Protein AF-A0A0N1NXR2-F1 (afdb_monomer_lite)

Sequence (129 aa):
MALPRWPYLFSYFIATWLVGVWAVCQTSYARTLCEQVGFPIPANEHPSPYFYLFANKEGVMGLVFLALQFFGEWKAVGIMMAVMCVNGTGDAYLSTSVGTMDWVEALKAHMGVTIVAGWAAWRILEENW

Secondary structure (DSSP, 8-state):
----HHHHHHHHHHHHHHHHHHHHHTSTTHHHHHHHTT-PPPTTSPPPHHHHHHHHHHHHHHHHHHHHHHTT-HHHHHHHHHHHHHHHHHHHHHHHHTSS--HHHHIIIIIHHHHHHHHHHHHHHHHH-

Organism: NCBI:txid1664694

Radius of gyration: 15.52 Å; chains: 1; bounding box: 40×25×46 Å

pLDDT: mean 88.68, std 8.65, range [43.97, 98.12]

InterPro domains:
  IPR025363 Protein of unknown function DUF4267 [PF14087] (33-122)

Structure (mmCIF, N/CA/C/O backbone):
data_AF-A0A0N1NXR2-F1
#
_entry.id   AF-A0A0N1NXR2-F1
#
loop_
_atom_site.group_PDB
_atom_site.id
_atom_site.type_symbol
_atom_site.label_atom_id
_atom_site.label_alt_id
_atom_site.label_comp_id
_atom_site.label_asym_id
_atom_site.label_entity_id
_atom_site.label_seq_id
_atom_site.pdbx_PDB_ins_code
_atom_site.Cartn_x
_atom_site.Cartn_y
_atom_site.Cartn_z
_atom_site.occupancy
_atom_site.B_iso_or_equiv
_atom_site.auth_seq_id
_atom_site.auth_comp_id
_atom_site.auth_asym_id
_atom_site.auth_atom_id
_atom_site.pdbx_PDB_model_num
ATOM 1 N N . MET A 1 1 ? -23.567 8.190 17.628 1.00 43.97 1 MET A N 1
ATOM 2 C CA . MET A 1 1 ? -22.265 8.875 17.497 1.00 43.97 1 MET A CA 1
ATOM 3 C C . MET A 1 1 ? -21.771 8.585 16.086 1.00 43.97 1 MET A C 1
ATOM 5 O O . MET A 1 1 ? -21.655 7.416 15.752 1.00 43.97 1 MET A O 1
ATOM 9 N N . ALA A 1 2 ? -21.659 9.585 15.208 1.00 54.34 2 ALA A N 1
ATOM 10 C CA . ALA A 1 2 ? -21.238 9.353 13.824 1.00 54.34 2 ALA A CA 1
ATOM 11 C C . ALA A 1 2 ? -19.707 9.376 13.775 1.00 54.34 2 ALA A C 1
ATOM 13 O O . ALA A 1 2 ? -19.116 10.415 14.063 1.00 54.34 2 ALA A O 1
ATOM 14 N N . LEU A 1 3 ? -19.084 8.240 13.457 1.00 53.34 3 LEU A N 1
ATOM 15 C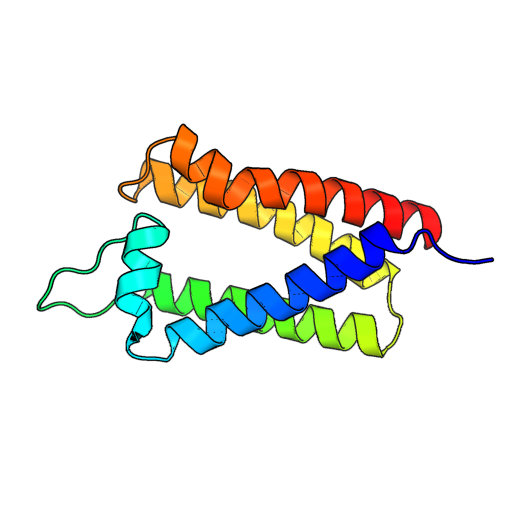 CA . LEU A 1 3 ? -17.638 8.154 13.254 1.00 53.34 3 LEU A CA 1
ATOM 16 C C . LEU A 1 3 ? -17.218 9.192 12.198 1.00 53.34 3 LEU A C 1
ATOM 18 O O . LEU A 1 3 ? -17.951 9.371 11.212 1.00 53.34 3 LEU A O 1
ATOM 22 N N . PRO A 1 4 ? -16.084 9.898 12.365 1.00 56.66 4 PRO A N 1
ATOM 23 C CA . PRO A 1 4 ? -15.570 10.750 11.306 1.00 56.66 4 PRO A CA 1
ATOM 24 C C . PRO A 1 4 ? -15.395 9.879 10.063 1.00 56.66 4 PRO A C 1
ATOM 26 O O . PRO A 1 4 ? -14.653 8.906 10.063 1.00 56.66 4 PRO A O 1
ATOM 29 N N . ARG A 1 5 ? -16.144 10.181 9.000 1.00 79.69 5 ARG A N 1
ATOM 30 C CA . ARG A 1 5 ? -16.289 9.275 7.849 1.00 79.69 5 ARG A CA 1
ATOM 31 C C . ARG A 1 5 ? -14.978 9.040 7.096 1.00 79.69 5 ARG A C 1
ATOM 33 O O . ARG A 1 5 ? -14.848 8.028 6.419 1.00 79.69 5 ARG A O 1
ATOM 40 N N . TRP A 1 6 ? -14.014 9.951 7.209 1.00 90.69 6 TRP A N 1
ATOM 41 C CA . TRP A 1 6 ? -12.831 9.970 6.350 1.00 90.69 6 TRP A CA 1
ATOM 42 C C . TRP A 1 6 ? -11.850 8.807 6.567 1.00 90.69 6 TRP A C 1
ATOM 44 O O . TRP A 1 6 ? -11.546 8.162 5.567 1.00 90.69 6 TRP A O 1
ATOM 54 N N . PRO A 1 7 ? -11.394 8.464 7.792 1.00 93.94 7 PRO A N 1
ATOM 55 C CA . PRO A 1 7 ? -10.523 7.302 8.002 1.00 93.94 7 PRO A CA 1
ATOM 56 C C . PRO A 1 7 ? -11.130 5.991 7.491 1.00 93.94 7 PRO A C 1
ATOM 58 O O . PRO A 1 7 ? -10.468 5.225 6.795 1.00 93.94 7 PRO A O 1
ATOM 61 N N . TYR A 1 8 ? -12.418 5.770 7.761 1.00 93.56 8 TYR A N 1
ATOM 62 C CA . TYR A 1 8 ? -13.138 4.571 7.332 1.00 93.56 8 TYR A CA 1
ATOM 63 C C . TYR A 1 8 ? -13.301 4.529 5.810 1.00 93.56 8 TYR A C 1
ATOM 65 O O . TYR A 1 8 ? -12.989 3.510 5.196 1.00 93.56 8 TYR A O 1
ATOM 73 N N . LEU A 1 9 ? -13.712 5.638 5.182 1.00 93.06 9 LEU A N 1
ATOM 74 C CA . LEU A 1 9 ? -13.783 5.755 3.720 1.00 93.06 9 LEU A CA 1
ATOM 75 C C . LEU A 1 9 ? -12.420 5.516 3.068 1.00 93.06 9 LEU A C 1
ATOM 77 O O . LEU A 1 9 ? -12.336 4.811 2.066 1.00 93.06 9 LEU A O 1
ATOM 81 N N . PHE A 1 10 ? -11.356 6.063 3.653 1.00 93.81 10 PHE A N 1
ATOM 82 C CA . PHE A 1 10 ? -10.005 5.851 3.159 1.00 93.81 10 PHE A CA 1
ATOM 83 C C . PHE A 1 10 ? -9.581 4.385 3.298 1.00 93.81 10 PHE A C 1
ATOM 85 O O . PHE A 1 10 ? -8.992 3.839 2.373 1.00 93.81 10 PHE A O 1
ATOM 92 N N . SER A 1 11 ? -9.950 3.707 4.390 1.00 95.06 11 SER A N 1
ATOM 93 C CA . SER A 1 11 ? -9.696 2.269 4.540 1.00 95.06 11 SER A CA 1
ATOM 94 C C . SER A 1 11 ? -10.390 1.437 3.453 1.00 95.06 11 SER A C 1
ATOM 96 O O . SER A 1 11 ? -9.781 0.517 2.909 1.00 95.06 11 SER A O 1
ATOM 98 N N . TYR A 1 12 ? -11.634 1.773 3.084 1.00 95.00 12 TYR A N 1
ATOM 99 C CA . TYR A 1 12 ? -12.341 1.108 1.984 1.00 95.00 12 TYR A CA 1
ATOM 100 C C . TYR A 1 12 ? -11.659 1.380 0.646 1.00 95.00 12 TYR A C 1
ATOM 102 O O . TYR A 1 12 ? -11.436 0.452 -0.131 1.00 95.00 12 TYR A O 1
ATOM 110 N N . PHE A 1 13 ? -11.286 2.638 0.395 1.00 94.38 13 PHE A N 1
ATOM 111 C CA . PHE A 1 13 ? -10.528 3.008 -0.795 1.00 94.38 13 PHE A CA 1
ATOM 112 C C . PHE A 1 13 ? -9.245 2.178 -0.906 1.00 94.38 13 PHE A C 1
ATOM 114 O O . PHE A 1 13 ? -9.048 1.527 -1.924 1.00 94.38 13 PHE A O 1
ATOM 121 N N . ILE A 1 14 ? -8.435 2.109 0.153 1.00 94.00 14 ILE A N 1
ATOM 122 C CA . ILE A 1 14 ? -7.210 1.302 0.180 1.00 94.00 14 ILE A CA 1
ATOM 123 C C . ILE A 1 14 ? -7.511 -0.167 -0.112 1.00 94.00 14 ILE A C 1
ATOM 125 O O . ILE A 1 14 ? -6.919 -0.731 -1.024 1.00 94.00 14 ILE A O 1
ATOM 129 N N . ALA A 1 15 ? -8.466 -0.775 0.592 1.00 95.38 15 ALA A N 1
ATOM 130 C CA . ALA A 1 15 ? -8.814 -2.180 0.401 1.00 95.38 15 ALA A CA 1
ATOM 131 C C . ALA A 1 15 ? -9.179 -2.491 -1.061 1.00 95.38 15 ALA A C 1
ATOM 133 O O . ALA A 1 15 ? -8.650 -3.425 -1.664 1.00 95.38 15 ALA A O 1
ATOM 134 N N . THR A 1 16 ? -10.037 -1.656 -1.654 1.00 95.12 16 THR A N 1
ATOM 135 C CA . THR A 1 16 ? -10.442 -1.786 -3.061 1.00 95.12 16 THR A CA 1
ATOM 136 C C . THR A 1 16 ? -9.299 -1.510 -4.034 1.00 95.12 16 THR A C 1
ATOM 138 O O . THR A 1 16 ? -9.170 -2.217 -5.031 1.00 95.12 16 THR A O 1
ATOM 141 N N . TRP A 1 17 ? -8.439 -0.534 -3.735 1.00 93.81 17 TRP A N 1
ATOM 142 C CA . TRP A 1 17 ? -7.262 -0.207 -4.531 1.00 93.81 17 TRP A CA 1
ATOM 143 C C . TRP A 1 17 ? -6.289 -1.385 -4.586 1.00 93.81 17 TRP A C 1
ATOM 145 O O . TRP A 1 17 ? -5.852 -1.752 -5.672 1.00 93.81 17 TRP A O 1
ATOM 155 N N . LEU A 1 18 ? -6.008 -2.033 -3.451 1.00 94.06 18 LEU A N 1
ATOM 156 C CA . LEU A 1 18 ? -5.115 -3.193 -3.388 1.00 94.06 18 LEU A CA 1
ATOM 157 C C . LEU A 1 18 ? -5.635 -4.380 -4.214 1.00 94.06 18 LEU A C 1
ATOM 159 O O . LEU A 1 18 ? -4.886 -4.984 -4.985 1.00 94.06 18 LEU A O 1
ATOM 163 N N . VAL A 1 19 ? -6.936 -4.679 -4.116 1.00 96.31 19 VAL A N 1
ATOM 164 C CA . VAL A 1 19 ? -7.580 -5.705 -4.955 1.00 96.31 19 VAL A CA 1
ATOM 165 C C . VAL A 1 19 ? -7.535 -5.310 -6.434 1.00 96.31 19 VAL A C 1
ATOM 167 O O . VAL A 1 19 ? -7.286 -6.158 -7.290 1.00 96.31 19 VAL A O 1
ATOM 170 N N . GLY A 1 20 ? -7.734 -4.027 -6.742 1.00 94.44 20 GLY A N 1
ATOM 171 C CA . GLY A 1 20 ? -7.632 -3.487 -8.095 1.00 94.44 20 GLY A CA 1
ATOM 172 C C . GLY A 1 20 ? -6.236 -3.662 -8.690 1.00 94.44 20 GLY A C 1
ATOM 173 O O . GLY A 1 20 ? -6.114 -4.183 -9.796 1.00 94.44 20 GLY A O 1
ATOM 174 N N . VAL A 1 21 ? -5.186 -3.304 -7.943 1.00 90.62 21 VAL A N 1
ATOM 175 C CA . VAL A 1 21 ? -3.781 -3.520 -8.328 1.00 90.62 21 VAL A CA 1
ATOM 176 C C . VAL A 1 21 ? -3.540 -4.996 -8.623 1.00 90.62 21 VAL A C 1
ATOM 178 O O . VAL A 1 21 ? -3.066 -5.333 -9.706 1.00 90.62 21 VAL A O 1
ATOM 181 N N . TRP A 1 22 ? -3.938 -5.888 -7.712 1.00 95.00 22 TRP A N 1
ATOM 182 C CA . TRP A 1 22 ? -3.801 -7.330 -7.913 1.00 95.00 22 TRP A CA 1
ATOM 183 C C . TRP A 1 22 ? -4.490 -7.819 -9.189 1.00 95.00 22 TRP A C 1
ATOM 185 O O . TRP A 1 22 ? -3.866 -8.538 -9.970 1.00 95.00 22 TRP A O 1
ATOM 195 N N . ALA A 1 23 ? -5.742 -7.414 -9.417 1.00 94.44 23 ALA A N 1
ATOM 196 C CA . ALA A 1 23 ? -6.517 -7.809 -10.587 1.00 94.44 23 ALA A CA 1
ATOM 197 C C . ALA A 1 23 ? -5.882 -7.296 -11.888 1.00 94.44 23 ALA A C 1
ATOM 199 O O . ALA A 1 23 ? -5.734 -8.054 -12.844 1.00 94.44 23 ALA A O 1
ATOM 200 N N . VAL A 1 24 ? -5.447 -6.034 -11.910 1.00 91.69 24 VAL A N 1
ATOM 201 C CA . VAL A 1 24 ? -4.774 -5.411 -13.058 1.00 91.69 24 VAL A CA 1
ATOM 202 C C . VAL A 1 24 ? -3.470 -6.137 -13.397 1.00 91.69 24 VAL A C 1
ATOM 204 O O . VAL A 1 24 ? -3.208 -6.384 -14.578 1.00 91.69 24 VAL A O 1
ATOM 207 N N . CYS A 1 25 ? -2.699 -6.563 -12.392 1.00 90.44 25 CYS A N 1
ATOM 208 C CA . CYS A 1 25 ? -1.479 -7.355 -12.576 1.00 90.44 25 CYS A CA 1
ATOM 209 C C . CYS A 1 25 ? -1.716 -8.734 -13.220 1.00 90.44 25 CYS A C 1
ATOM 211 O O . CYS A 1 25 ? -0.765 -9.319 -13.730 1.00 90.44 25 CYS A O 1
ATOM 213 N N . GLN A 1 26 ? -2.951 -9.254 -13.226 1.00 88.12 26 GLN A N 1
ATOM 214 C CA . GLN A 1 26 ? -3.297 -10.508 -13.919 1.00 88.12 26 GLN A CA 1
ATOM 215 C C . GLN A 1 26 ? -3.647 -10.303 -15.399 1.00 88.12 26 GLN A C 1
ATOM 217 O O . GLN A 1 26 ? -3.950 -11.260 -16.111 1.00 88.12 26 GLN A O 1
ATOM 222 N N . THR A 1 27 ? -3.653 -9.058 -15.871 1.00 89.56 27 THR A N 1
ATOM 223 C CA . THR A 1 27 ? -4.023 -8.707 -17.246 1.00 89.56 27 THR A CA 1
ATOM 224 C C . THR A 1 27 ? -2.804 -8.276 -18.057 1.00 89.56 27 THR A C 1
ATOM 226 O O . THR A 1 27 ? -1.706 -8.088 -17.533 1.00 89.56 27 THR A O 1
ATOM 229 N N . SER A 1 28 ? -3.004 -8.019 -19.351 1.00 85.62 28 SER A N 1
ATOM 230 C CA . SER A 1 28 ? -1.983 -7.413 -20.214 1.00 85.62 28 SER A CA 1
ATOM 231 C C . SER A 1 28 ? -1.531 -6.018 -19.756 1.00 85.62 28 SER A C 1
ATOM 233 O O . SER A 1 28 ? -0.482 -5.552 -20.194 1.00 85.62 28 SER A O 1
ATOM 235 N N . TYR A 1 29 ? -2.281 -5.355 -18.868 1.00 88.25 29 TYR A N 1
ATOM 236 C CA . TYR A 1 29 ? -1.932 -4.042 -18.319 1.00 88.25 29 TYR A CA 1
ATOM 237 C C . TYR A 1 29 ? -0.818 -4.096 -17.258 1.00 88.25 29 TYR A C 1
ATOM 239 O O . TYR A 1 29 ? -0.257 -3.062 -16.898 1.00 88.25 29 TYR A O 1
ATOM 247 N N . ALA A 1 30 ? -0.437 -5.294 -16.797 1.00 87.50 30 ALA A N 1
ATOM 248 C CA . ALA A 1 30 ? 0.664 -5.486 -15.856 1.00 87.50 30 ALA A CA 1
ATOM 249 C C . ALA A 1 30 ? 1.948 -4.756 -16.285 1.00 87.50 30 ALA A C 1
ATOM 251 O O . ALA A 1 30 ? 2.616 -4.164 -15.448 1.00 87.50 30 ALA A O 1
ATOM 252 N N . ARG A 1 31 ? 2.257 -4.720 -17.591 1.00 87.19 31 ARG A N 1
ATOM 253 C CA . ARG A 1 31 ? 3.451 -4.041 -18.120 1.00 87.19 31 ARG A CA 1
ATOM 254 C C . ARG A 1 31 ? 3.440 -2.535 -17.878 1.00 87.19 31 ARG A C 1
ATOM 256 O O . ARG A 1 31 ? 4.421 -1.998 -17.379 1.00 87.19 31 ARG A O 1
ATOM 263 N N . THR A 1 32 ? 2.324 -1.877 -18.175 1.00 88.38 32 THR A N 1
ATOM 264 C CA . THR A 1 32 ? 2.164 -0.441 -17.920 1.00 88.38 32 THR A CA 1
ATOM 265 C C . THR A 1 32 ? 2.252 -0.143 -16.429 1.00 88.38 32 THR A C 1
ATOM 267 O O . THR A 1 32 ? 2.876 0.834 -16.029 1.00 88.38 32 THR A O 1
ATOM 270 N N . LEU A 1 33 ? 1.673 -1.005 -15.592 1.00 86.56 33 LEU A N 1
ATOM 271 C CA . LEU A 1 33 ? 1.755 -0.834 -14.148 1.00 86.56 33 LEU A CA 1
ATOM 272 C C . LEU A 1 33 ? 3.193 -1.009 -13.635 1.00 86.56 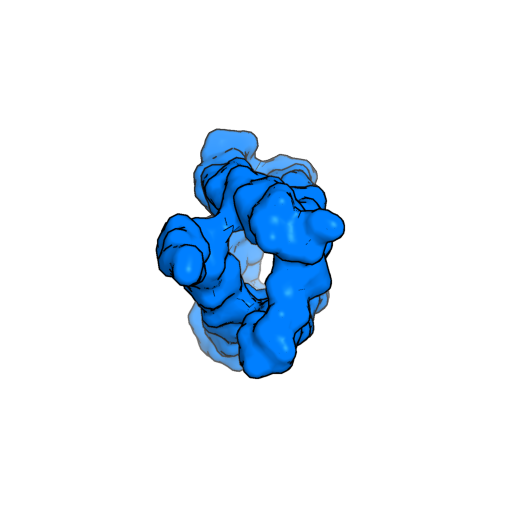33 LEU A C 1
ATOM 274 O O . LEU A 1 33 ? 3.653 -0.186 -12.856 1.00 86.56 33 LEU A O 1
ATOM 278 N N . CYS A 1 34 ? 3.918 -2.025 -14.109 1.00 86.25 34 CYS A N 1
ATOM 279 C CA . CYS A 1 34 ? 5.336 -2.238 -13.819 1.00 86.25 34 CYS A CA 1
ATOM 280 C C . CYS A 1 34 ? 6.196 -1.012 -14.149 1.00 86.25 34 CYS A C 1
ATOM 282 O O . CYS A 1 34 ? 7.026 -0.609 -13.339 1.00 86.25 34 CYS A O 1
ATOM 284 N N . GLU A 1 35 ? 5.976 -0.393 -15.310 1.00 85.75 35 GLU A N 1
ATOM 285 C CA . GLU A 1 35 ? 6.643 0.857 -15.692 1.00 85.75 35 GLU A CA 1
ATOM 286 C C . GLU A 1 35 ? 6.312 1.991 -14.710 1.00 85.75 35 GLU A C 1
ATOM 288 O O . GLU A 1 35 ? 7.210 2.697 -14.256 1.00 85.75 35 GLU A O 1
ATOM 293 N N . GLN A 1 36 ? 5.042 2.119 -14.315 1.00 83.62 36 GLN A N 1
ATOM 294 C CA . GLN A 1 36 ? 4.583 3.137 -13.365 1.00 83.62 36 GLN A CA 1
ATOM 295 C C . GLN A 1 36 ? 5.118 2.958 -11.943 1.00 83.62 36 GLN A C 1
ATOM 297 O O . GLN A 1 36 ? 5.111 3.934 -11.200 1.00 83.62 36 GLN A O 1
ATOM 302 N N . VAL A 1 37 ? 5.551 1.754 -11.556 1.00 80.31 37 VAL A N 1
ATOM 303 C CA . VAL A 1 37 ? 6.117 1.465 -10.225 1.00 80.31 37 VAL A CA 1
ATOM 304 C C . VAL A 1 37 ? 7.640 1.289 -10.241 1.00 80.31 37 VAL A C 1
ATOM 306 O O . VAL A 1 37 ? 8.214 0.814 -9.269 1.00 80.31 37 VAL A O 1
ATOM 309 N N . GLY A 1 38 ? 8.313 1.654 -11.338 1.00 81.81 38 GLY A N 1
ATOM 310 C CA . GLY A 1 38 ? 9.778 1.632 -11.411 1.00 81.81 38 GLY A CA 1
ATOM 311 C C . GLY A 1 38 ? 10.396 0.260 -11.679 1.00 81.81 38 GLY A C 1
ATOM 312 O O . GLY A 1 38 ? 11.582 0.068 -11.435 1.00 81.81 38 GLY A O 1
ATOM 313 N N . 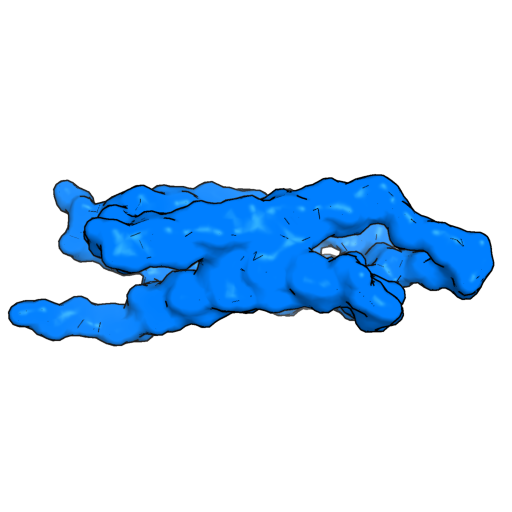PHE A 1 39 ? 9.621 -0.696 -12.187 1.00 85.50 39 PHE A N 1
ATOM 314 C CA . PHE A 1 39 ? 10.098 -2.032 -12.554 1.00 85.50 39 PHE A CA 1
ATOM 315 C C . PHE A 1 39 ? 9.798 -2.342 -14.028 1.00 85.50 39 PHE A C 1
ATOM 317 O O . PHE A 1 39 ? 9.093 -3.312 -14.309 1.00 85.50 39 PHE A O 1
ATOM 324 N N . PRO A 1 40 ? 10.284 -1.534 -14.992 1.00 86.12 40 PRO A N 1
ATOM 325 C CA . PRO A 1 40 ? 9.956 -1.714 -16.404 1.00 86.12 40 PRO A CA 1
ATOM 326 C C . PRO A 1 40 ? 10.338 -3.118 -16.889 1.00 86.12 40 PRO A C 1
ATOM 328 O O . PRO A 1 40 ? 11.435 -3.609 -16.626 1.00 86.12 40 PRO A O 1
ATOM 331 N N . ILE A 1 41 ? 9.427 -3.762 -17.619 1.00 85.25 41 ILE A N 1
ATOM 332 C CA . ILE A 1 41 ? 9.656 -5.101 -18.170 1.00 85.25 41 ILE A CA 1
ATOM 333 C C . ILE A 1 41 ? 10.206 -4.949 -19.594 1.00 85.25 41 ILE A C 1
ATOM 335 O O . ILE A 1 41 ? 9.536 -4.325 -20.425 1.00 85.25 41 ILE A O 1
ATOM 339 N N . PRO A 1 42 ? 11.356 -5.555 -19.935 1.00 84.62 42 PRO A N 1
ATOM 340 C CA . PRO A 1 42 ? 11.846 -5.593 -21.311 1.00 84.62 42 PRO A CA 1
ATOM 341 C C . PRO A 1 42 ? 10.820 -6.208 -22.278 1.00 84.62 42 PRO A C 1
ATOM 343 O O . PRO A 1 42 ? 10.039 -7.089 -21.910 1.00 84.62 42 PRO A O 1
ATOM 346 N N . ALA A 1 43 ? 10.792 -5.751 -23.534 1.00 81.94 43 ALA A N 1
ATOM 347 C CA . ALA A 1 43 ? 9.741 -6.108 -24.501 1.00 81.94 43 ALA A CA 1
ATOM 348 C C . ALA A 1 43 ? 9.576 -7.627 -24.723 1.00 81.94 43 ALA A C 1
ATOM 350 O O . ALA A 1 43 ? 8.461 -8.093 -24.949 1.00 81.94 43 ALA A O 1
ATOM 351 N N . ASN A 1 44 ? 10.665 -8.391 -24.593 1.00 85.19 44 ASN A N 1
ATOM 352 C CA . ASN A 1 44 ? 10.706 -9.837 -24.832 1.00 85.19 44 ASN A CA 1
ATOM 353 C C . ASN A 1 44 ? 10.814 -10.667 -23.545 1.00 85.19 44 ASN A C 1
ATOM 355 O O . ASN A 1 44 ? 11.113 -11.857 -23.605 1.00 85.19 44 ASN A O 1
ATOM 359 N N . GLU A 1 45 ? 10.597 -10.045 -22.388 1.00 84.38 45 GLU A N 1
ATOM 360 C CA . GLU A 1 45 ? 10.695 -10.706 -21.092 1.00 84.38 45 GLU A CA 1
ATOM 361 C C . GLU A 1 45 ? 9.345 -10.736 -20.377 1.00 84.38 45 GLU A C 1
ATOM 363 O O . GLU A 1 45 ? 8.444 -9.920 -20.618 1.00 84.38 45 GLU A O 1
ATOM 368 N N . HIS A 1 46 ? 9.211 -11.720 -19.492 1.00 81.75 46 HIS A N 1
ATOM 369 C CA . HIS A 1 46 ? 8.095 -11.809 -18.565 1.00 81.75 46 HIS A CA 1
ATOM 370 C C . HIS A 1 46 ? 8.339 -10.897 -17.356 1.00 81.75 46 HIS A C 1
ATOM 372 O O . HIS A 1 46 ? 9.495 -10.653 -17.002 1.00 81.75 46 HIS A O 1
ATOM 378 N N . PRO A 1 47 ? 7.270 -10.427 -16.683 1.00 81.19 47 PRO A N 1
ATOM 379 C CA . PRO A 1 47 ? 7.416 -9.775 -15.392 1.00 81.19 47 PRO A CA 1
ATOM 380 C C . PRO A 1 47 ? 8.239 -10.645 -14.445 1.00 81.19 47 PRO A C 1
ATOM 382 O O . PRO A 1 47 ? 8.039 -11.862 -14.367 1.00 81.19 47 PRO A O 1
ATOM 385 N N . SER A 1 48 ? 9.138 -10.006 -13.703 1.00 80.50 48 SER A N 1
ATOM 386 C CA . SER A 1 48 ? 9.896 -10.666 -12.647 1.00 80.50 48 SER A CA 1
ATOM 387 C C . SER A 1 48 ? 8.948 -11.391 -11.675 1.00 80.50 48 SER A C 1
ATOM 389 O O . SER A 1 48 ? 7.908 -10.826 -11.322 1.00 80.50 48 SER A O 1
ATOM 391 N N . PRO A 1 49 ? 9.277 -12.600 -11.178 1.00 82.94 49 PRO A N 1
ATOM 392 C CA . PRO A 1 49 ? 8.470 -13.289 -10.166 1.00 82.94 49 PRO A CA 1
ATOM 393 C C . PRO A 1 49 ? 8.162 -12.423 -8.936 1.00 82.94 49 PRO A C 1
ATOM 395 O O . PRO A 1 49 ? 7.091 -12.548 -8.343 1.00 82.94 49 PRO A O 1
ATOM 398 N N . TYR A 1 50 ? 9.063 -11.495 -8.597 1.00 77.62 50 TYR A N 1
ATOM 399 C CA . TYR A 1 50 ? 8.855 -10.504 -7.542 1.00 77.62 50 TYR A CA 1
ATOM 400 C C . TYR A 1 50 ? 7.603 -9.651 -7.767 1.00 77.62 50 TYR A C 1
ATOM 402 O O . TYR A 1 50 ? 6.888 -9.368 -6.812 1.00 77.62 50 TYR A O 1
ATOM 410 N N . PHE A 1 51 ? 7.289 -9.298 -9.015 1.00 82.88 51 PHE A N 1
ATOM 411 C CA . PHE A 1 51 ? 6.104 -8.508 -9.339 1.00 82.88 51 PHE A CA 1
ATOM 412 C C . PHE A 1 51 ? 4.805 -9.285 -9.089 1.00 82.88 51 PHE A C 1
ATOM 414 O O . PHE A 1 51 ? 3.854 -8.744 -8.531 1.00 82.88 51 PHE A O 1
ATOM 421 N N . TYR A 1 52 ? 4.768 -10.578 -9.421 1.00 83.75 52 TYR A N 1
ATOM 422 C CA . TYR A 1 52 ? 3.607 -11.421 -9.118 1.00 83.75 52 TYR A CA 1
ATOM 423 C C . TYR A 1 52 ? 3.450 -11.674 -7.618 1.00 83.75 52 TYR A C 1
ATOM 425 O O . TYR A 1 52 ? 2.328 -11.696 -7.114 1.00 83.75 52 TYR A O 1
ATOM 433 N N . LEU A 1 53 ? 4.559 -11.840 -6.890 1.00 87.06 53 LEU A N 1
ATOM 434 C CA . LEU A 1 53 ? 4.538 -11.934 -5.429 1.00 87.06 53 LEU A CA 1
ATOM 435 C C . LEU A 1 53 ? 4.018 -10.639 -4.799 1.00 87.06 53 LEU A C 1
ATOM 437 O O . LEU A 1 53 ? 3.151 -10.700 -3.930 1.00 87.06 53 LEU A O 1
ATOM 441 N N . PHE A 1 54 ? 4.484 -9.486 -5.281 1.00 86.94 54 PHE A N 1
ATOM 442 C CA . PHE A 1 54 ? 3.985 -8.173 -4.882 1.00 86.94 54 PHE A CA 1
ATOM 443 C C . PHE A 1 54 ? 2.478 -8.054 -5.142 1.00 86.94 54 PHE A C 1
ATOM 445 O O . PHE A 1 54 ? 1.716 -7.794 -4.216 1.00 86.94 54 PHE A O 1
ATOM 452 N N . ALA A 1 55 ? 2.025 -8.349 -6.362 1.00 91.12 55 ALA A N 1
ATOM 453 C CA . ALA A 1 55 ? 0.614 -8.279 -6.725 1.00 91.12 55 ALA A CA 1
ATOM 454 C C . ALA A 1 55 ? -0.260 -9.199 -5.859 1.00 91.12 55 ALA A C 1
ATOM 456 O O . ALA A 1 55 ? -1.308 -8.779 -5.375 1.00 91.12 55 ALA A O 1
ATOM 457 N N . ASN A 1 56 ? 0.160 -10.448 -5.638 1.00 93.44 56 ASN A N 1
ATOM 458 C CA . ASN A 1 56 ? -0.578 -11.390 -4.795 1.00 93.44 56 ASN A CA 1
ATOM 459 C C . ASN A 1 56 ? -0.610 -10.946 -3.330 1.00 93.44 56 ASN A C 1
ATOM 461 O O . ASN A 1 56 ? -1.648 -11.076 -2.686 1.00 93.44 56 ASN A O 1
ATOM 465 N N . LYS A 1 57 ? 0.491 -10.389 -2.810 1.00 93.25 57 LYS A N 1
ATOM 466 C CA . LYS A 1 57 ? 0.541 -9.786 -1.473 1.00 93.25 57 LYS A CA 1
ATOM 467 C C . LYS A 1 57 ? -0.503 -8.671 -1.349 1.00 93.25 57 LYS A C 1
ATOM 469 O O . LYS A 1 57 ? -1.296 -8.710 -0.410 1.00 93.25 57 LYS A O 1
ATOM 474 N N . GLU A 1 58 ? -0.557 -7.734 -2.300 1.00 92.62 58 GLU A N 1
ATOM 475 C CA . GLU A 1 58 ? -1.573 -6.668 -2.305 1.00 92.62 58 GLU A CA 1
ATOM 476 C C . GLU A 1 58 ? -2.996 -7.243 -2.371 1.00 92.62 58 GLU A C 1
ATOM 478 O O . GLU A 1 58 ? -3.855 -6.867 -1.575 1.00 92.62 58 GLU A O 1
ATOM 483 N N . GLY A 1 59 ? -3.237 -8.228 -3.241 1.00 95.69 59 GLY A N 1
ATOM 484 C CA . GLY A 1 59 ? -4.543 -8.877 -3.375 1.00 95.69 59 GLY A CA 1
ATOM 485 C C . GLY A 1 59 ? -5.017 -9.535 -2.080 1.00 95.69 59 GLY A C 1
ATOM 486 O O . GLY A 1 59 ? -6.145 -9.306 -1.644 1.00 95.69 59 GLY A O 1
ATOM 487 N N . VAL A 1 60 ? -4.146 -10.304 -1.423 1.00 96.62 60 VAL A N 1
ATOM 488 C CA . VAL A 1 60 ? -4.456 -10.946 -0.139 1.00 96.62 60 VAL A CA 1
ATOM 489 C C . VAL A 1 60 ? -4.719 -9.901 0.943 1.00 96.62 60 VAL A C 1
ATOM 491 O O . VAL A 1 60 ? -5.724 -10.009 1.644 1.00 96.62 60 VAL A O 1
ATOM 494 N N . MET A 1 61 ? -3.879 -8.866 1.064 1.00 95.56 61 MET A N 1
ATOM 495 C CA . MET A 1 61 ? -4.103 -7.791 2.038 1.00 95.56 61 MET A CA 1
ATOM 496 C C . MET A 1 61 ? -5.435 -7.074 1.791 1.00 95.56 61 MET A C 1
ATOM 498 O O . MET A 1 61 ? -6.203 -6.881 2.731 1.00 95.56 61 MET A O 1
ATOM 502 N N . GLY A 1 62 ? -5.748 -6.733 0.538 1.00 96.50 62 GLY A N 1
ATOM 503 C CA . GLY A 1 62 ? -7.004 -6.089 0.156 1.00 96.50 62 GLY A CA 1
ATOM 504 C C . GLY A 1 62 ? -8.238 -6.939 0.470 1.00 96.50 62 GLY A C 1
ATOM 505 O O . GLY A 1 62 ? -9.210 -6.434 1.031 1.00 96.50 62 GLY A O 1
ATOM 506 N N . LEU A 1 63 ? -8.194 -8.245 0.187 1.00 97.62 63 LEU A N 1
ATOM 507 C CA . LEU A 1 63 ? -9.284 -9.167 0.525 1.00 97.62 63 LEU A CA 1
ATOM 508 C C . LEU A 1 63 ? -9.470 -9.313 2.040 1.00 97.62 63 LEU A C 1
ATOM 510 O O . LEU A 1 63 ? -10.605 -9.309 2.517 1.00 97.62 63 LEU A O 1
ATOM 514 N N . VAL A 1 64 ? -8.374 -9.396 2.801 1.00 97.50 64 VAL A N 1
ATOM 515 C CA . VAL A 1 64 ? -8.434 -9.431 4.270 1.00 97.50 64 VAL A CA 1
ATOM 516 C C . VAL A 1 64 ? -9.030 -8.132 4.812 1.00 97.50 64 VAL A C 1
ATOM 518 O O . VAL A 1 64 ? -9.903 -8.193 5.675 1.00 97.50 64 VAL A O 1
ATOM 521 N N . PHE A 1 65 ? -8.648 -6.967 4.276 1.00 95.75 65 PHE A N 1
ATOM 522 C CA . PHE A 1 65 ? -9.272 -5.694 4.642 1.00 95.75 65 PHE A CA 1
ATOM 523 C C . PHE A 1 65 ? -10.778 -5.699 4.428 1.00 95.75 65 PHE A C 1
ATOM 525 O O . PHE A 1 65 ? -11.516 -5.377 5.357 1.00 95.75 65 PHE A O 1
ATOM 532 N N . LEU A 1 66 ? -11.228 -6.075 3.229 1.00 96.81 66 LEU A N 1
ATOM 533 C CA . LEU A 1 66 ? -12.650 -6.110 2.896 1.00 96.81 66 LEU A CA 1
ATOM 534 C C . LEU A 1 66 ? -13.413 -7.058 3.823 1.00 96.81 66 LEU A C 1
ATOM 536 O O . LEU A 1 66 ? -14.499 -6.713 4.282 1.00 96.81 66 LEU A O 1
ATOM 540 N N . ALA A 1 67 ? -12.838 -8.220 4.142 1.00 98.12 67 ALA A N 1
ATOM 541 C CA . ALA A 1 67 ? -13.434 -9.156 5.087 1.00 98.12 67 ALA A CA 1
ATOM 542 C C . ALA A 1 67 ? -13.555 -8.543 6.493 1.00 98.12 67 ALA A C 1
ATOM 544 O O . ALA A 1 67 ? -14.641 -8.542 7.067 1.00 98.12 67 ALA A O 1
ATOM 545 N N . LEU A 1 68 ? -12.476 -7.967 7.036 1.00 97.81 68 LEU A N 1
ATOM 546 C CA . LEU A 1 68 ? -12.489 -7.335 8.361 1.00 97.81 68 LEU A CA 1
ATOM 547 C C . LEU A 1 68 ? -13.464 -6.149 8.426 1.00 97.81 68 LEU A C 1
ATOM 549 O O . LEU A 1 68 ? -14.208 -6.017 9.395 1.00 97.81 68 LEU A O 1
ATOM 553 N N . GLN A 1 69 ? -13.510 -5.322 7.379 1.00 96.50 69 GLN A N 1
ATOM 554 C CA . GLN A 1 69 ? -14.466 -4.219 7.246 1.00 96.50 69 GLN A CA 1
ATOM 555 C C . GLN A 1 69 ? -15.911 -4.731 7.213 1.00 96.50 69 GLN A C 1
ATOM 557 O O . GLN A 1 69 ? -16.772 -4.175 7.893 1.00 96.50 69 GLN A O 1
ATOM 562 N N . PHE A 1 70 ? -16.170 -5.811 6.470 1.00 96.44 70 PHE A N 1
ATOM 563 C CA . PHE A 1 70 ? -17.487 -6.439 6.375 1.00 96.44 70 PHE A CA 1
ATOM 564 C C . PHE A 1 70 ? -17.974 -6.984 7.724 1.00 96.44 70 PHE A C 1
ATOM 566 O O . PHE A 1 70 ? -19.142 -6.809 8.066 1.00 96.44 70 PHE A O 1
ATOM 573 N N . PHE A 1 71 ? -17.085 -7.590 8.516 1.00 97.69 71 PHE A N 1
ATOM 574 C CA . PHE A 1 71 ? -17.405 -8.073 9.864 1.00 97.69 71 PHE A CA 1
ATOM 575 C C . PHE A 1 71 ? -17.402 -6.972 10.938 1.00 97.69 71 PHE A C 1
ATOM 577 O O . PHE A 1 71 ? -17.743 -7.243 12.086 1.00 97.69 71 PHE A O 1
ATOM 584 N N . GLY A 1 72 ? -17.057 -5.729 10.589 1.00 95.81 72 GLY A N 1
ATOM 585 C CA . GLY A 1 72 ? -16.996 -4.617 11.540 1.00 95.81 72 GLY A CA 1
ATOM 586 C C . GLY A 1 72 ? -15.813 -4.688 12.513 1.00 95.81 72 GLY A C 1
ATOM 587 O O . GLY A 1 72 ? -15.832 -4.017 13.543 1.00 95.81 72 GLY A O 1
ATOM 588 N N . GLU A 1 73 ? -14.773 -5.459 12.187 1.00 97.56 73 GLU A N 1
ATOM 589 C CA . GLU A 1 73 ? -13.569 -5.667 13.002 1.00 97.56 73 GLU A CA 1
ATOM 590 C C . GLU A 1 73 ? -12.584 -4.492 12.863 1.00 97.56 73 GLU A C 1
ATOM 592 O O . GLU A 1 73 ? -11.434 -4.632 12.436 1.00 97.56 73 GLU A O 1
ATOM 597 N N . TRP A 1 74 ? -13.035 -3.285 13.206 1.00 95.69 74 TRP A N 1
ATOM 598 C CA . TRP A 1 74 ? -12.310 -2.038 12.940 1.00 95.69 74 TRP A CA 1
ATOM 599 C C . TRP A 1 74 ? -10.969 -1.930 13.661 1.00 95.69 74 TRP A C 1
ATOM 601 O O . TRP A 1 74 ? -10.019 -1.376 13.111 1.00 95.69 74 TRP A O 1
ATOM 611 N N . LYS A 1 75 ? -10.839 -2.534 14.845 1.00 95.88 75 LYS A N 1
ATOM 612 C CA . LYS A 1 75 ? -9.546 -2.657 15.528 1.00 95.88 75 LYS A CA 1
ATOM 613 C C . LYS A 1 75 ? -8.533 -3.427 14.674 1.00 95.88 75 LYS A C 1
ATOM 615 O O . LYS A 1 75 ? -7.398 -2.982 14.515 1.00 95.88 75 LYS A O 1
ATOM 620 N N . ALA A 1 76 ? -8.945 -4.553 14.091 1.00 97.69 76 ALA A N 1
ATOM 621 C CA . ALA A 1 76 ? -8.094 -5.344 13.209 1.00 97.69 76 ALA A CA 1
ATOM 622 C C . ALA A 1 76 ? -7.786 -4.597 11.902 1.00 97.69 76 ALA A C 1
ATOM 624 O O . ALA A 1 76 ? -6.638 -4.608 11.463 1.00 97.69 76 ALA A O 1
ATOM 625 N N . VAL A 1 77 ? -8.763 -3.876 11.331 1.00 96.81 77 VAL A N 1
ATOM 626 C CA . VAL A 1 77 ? -8.543 -2.977 10.181 1.00 96.81 77 VAL A CA 1
ATOM 627 C C . VAL A 1 77 ? -7.467 -1.939 10.505 1.00 96.81 77 VAL A C 1
ATOM 629 O O . VAL A 1 77 ? -6.520 -1.783 9.739 1.00 96.81 77 VAL A O 1
ATOM 632 N N . GLY A 1 78 ? -7.557 -1.268 11.656 1.00 96.25 78 GLY A N 1
ATOM 633 C CA . GLY A 1 78 ? -6.568 -0.279 12.087 1.00 96.25 78 GLY A CA 1
ATOM 634 C C . GLY A 1 78 ? -5.157 -0.864 12.214 1.00 96.25 78 GLY A C 1
ATOM 635 O O . GLY A 1 78 ? -4.207 -0.299 11.670 1.00 96.25 78 GLY A O 1
ATOM 636 N N . ILE A 1 79 ? -5.014 -2.030 12.858 1.00 96.69 79 ILE A N 1
ATOM 637 C CA . ILE A 1 79 ? -3.721 -2.730 12.984 1.00 96.69 79 ILE A CA 1
ATOM 638 C C . ILE A 1 79 ? -3.176 -3.092 11.599 1.00 96.69 79 ILE A C 1
ATOM 640 O O . ILE A 1 79 ? -2.012 -2.828 11.299 1.00 96.69 79 ILE A O 1
ATOM 644 N N . MET A 1 80 ? -4.016 -3.666 10.739 1.00 95.38 80 MET A N 1
ATOM 645 C CA . MET A 1 80 ? -3.610 -4.083 9.403 1.00 95.38 80 MET A CA 1
ATOM 646 C C . MET A 1 80 ? -3.181 -2.888 8.544 1.00 95.38 80 MET A C 1
ATOM 648 O O . MET A 1 80 ? -2.172 -2.980 7.849 1.00 95.38 80 MET A O 1
ATOM 652 N N . MET A 1 81 ? -3.876 -1.744 8.631 1.00 95.06 81 MET A N 1
ATOM 653 C CA . MET A 1 81 ? -3.475 -0.514 7.929 1.00 95.06 81 MET A CA 1
ATOM 654 C C . MET A 1 81 ? -2.122 -0.012 8.418 1.00 95.06 81 MET A C 1
ATOM 656 O O . MET A 1 81 ? -1.290 0.361 7.595 1.00 95.06 81 MET A O 1
ATOM 660 N N . ALA A 1 82 ? -1.868 -0.039 9.727 1.00 94.38 82 ALA A N 1
ATOM 661 C CA . ALA A 1 82 ? -0.572 0.352 10.273 1.00 94.38 82 ALA A CA 1
ATOM 662 C C . ALA A 1 82 ? 0.562 -0.560 9.765 1.00 94.38 82 ALA A C 1
ATOM 664 O O . ALA A 1 82 ? 1.609 -0.069 9.347 1.00 94.38 82 ALA A O 1
ATOM 665 N N . VAL A 1 83 ? 0.343 -1.879 9.720 1.00 93.94 83 VAL A N 1
ATOM 666 C CA . VAL A 1 83 ? 1.322 -2.838 9.171 1.00 93.94 83 VAL A CA 1
ATOM 667 C C . VAL A 1 83 ? 1.532 -2.622 7.670 1.00 93.94 83 VAL A C 1
ATOM 669 O O . VAL A 1 83 ? 2.669 -2.611 7.200 1.00 93.94 83 VAL A O 1
ATOM 672 N N . MET A 1 84 ? 0.459 -2.382 6.916 1.00 93.06 84 MET A N 1
ATOM 673 C CA . MET A 1 84 ? 0.528 -2.059 5.490 1.00 93.06 84 MET A CA 1
ATOM 674 C C . MET A 1 84 ? 1.339 -0.780 5.237 1.00 93.06 84 MET A C 1
ATOM 676 O O . MET A 1 84 ? 2.106 -0.730 4.281 1.00 93.06 84 MET A O 1
ATOM 680 N N . CYS A 1 85 ? 1.228 0.232 6.104 1.00 91.81 85 CYS A N 1
ATOM 681 C CA . CYS A 1 85 ? 2.040 1.447 6.018 1.00 91.81 85 CYS A CA 1
ATOM 682 C C . CYS A 1 85 ? 3.535 1.136 6.140 1.00 91.81 85 CYS A C 1
ATOM 684 O O . CYS A 1 85 ? 4.329 1.624 5.339 1.00 91.81 85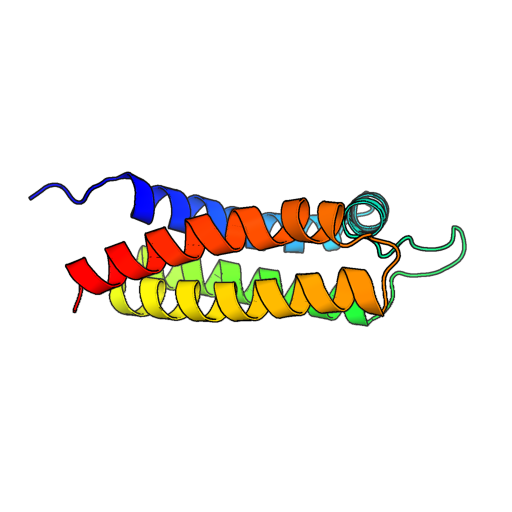 CYS A O 1
ATOM 686 N N . VAL A 1 86 ? 3.920 0.277 7.091 1.00 90.38 86 VAL A N 1
ATOM 687 C CA . VAL A 1 86 ? 5.309 -0.196 7.213 1.00 90.38 86 VAL A CA 1
ATOM 688 C C . VAL A 1 86 ? 5.733 -0.935 5.943 1.00 90.38 86 VAL A C 1
ATOM 690 O O . VAL A 1 86 ? 6.795 -0.643 5.396 1.00 90.38 86 VAL A O 1
ATOM 693 N N . ASN A 1 87 ? 4.887 -1.819 5.411 1.00 89.06 87 ASN A N 1
ATOM 694 C CA . ASN A 1 87 ? 5.143 -2.474 4.128 1.00 89.06 87 ASN A CA 1
ATOM 695 C C . ASN A 1 87 ? 5.359 -1.458 2.982 1.00 89.06 87 ASN A C 1
ATOM 697 O O . ASN A 1 87 ? 6.329 -1.587 2.242 1.00 89.06 87 ASN A O 1
ATOM 701 N N . GLY A 1 88 ? 4.535 -0.411 2.882 1.00 87.62 88 GLY A N 1
ATOM 702 C CA . GLY A 1 88 ? 4.667 0.629 1.857 1.00 87.62 88 GLY A CA 1
ATOM 703 C C . GLY A 1 88 ? 6.000 1.382 1.921 1.00 87.62 88 GLY A C 1
ATOM 704 O O . GLY A 1 88 ? 6.538 1.768 0.885 1.00 87.62 88 GLY A O 1
ATOM 705 N N . THR A 1 89 ? 6.588 1.542 3.116 1.00 87.00 89 THR A N 1
ATOM 706 C CA . THR A 1 89 ? 7.956 2.082 3.239 1.00 87.00 89 THR A CA 1
ATOM 707 C C . THR A 1 89 ? 9.009 1.139 2.644 1.00 87.00 89 THR A C 1
ATOM 709 O O . THR A 1 89 ? 9.958 1.599 2.010 1.00 87.00 89 THR A O 1
ATOM 712 N N . GLY A 1 90 ? 8.823 -0.177 2.795 1.00 87.69 90 GLY A N 1
ATOM 713 C CA . GLY A 1 90 ? 9.670 -1.199 2.180 1.00 87.69 90 GLY A CA 1
ATOM 714 C C . GLY A 1 90 ? 9.542 -1.225 0.658 1.00 87.69 90 GLY A C 1
ATOM 715 O O . GLY A 1 90 ? 10.556 -1.267 -0.034 1.00 87.69 90 GLY A O 1
ATOM 716 N N . ASP A 1 91 ? 8.320 -1.115 0.134 1.00 85.56 91 ASP A N 1
ATOM 717 C CA . ASP A 1 91 ? 8.067 -1.037 -1.310 1.00 85.56 91 ASP A CA 1
ATOM 718 C C . ASP A 1 91 ? 8.728 0.217 -1.924 1.00 85.56 91 ASP A C 1
ATOM 720 O O . ASP A 1 91 ? 9.362 0.136 -2.979 1.00 85.56 91 ASP A O 1
ATOM 724 N N . ALA A 1 92 ? 8.682 1.358 -1.221 1.00 86.94 92 ALA A N 1
ATOM 725 C CA . ALA A 1 92 ? 9.394 2.573 -1.621 1.00 86.94 92 ALA A CA 1
ATOM 726 C C . ALA A 1 92 ? 10.915 2.356 -1.671 1.00 86.94 92 ALA A C 1
ATOM 728 O O . ALA A 1 92 ? 11.559 2.726 -2.649 1.00 86.94 92 ALA A O 1
ATOM 729 N N . TYR A 1 93 ? 11.486 1.726 -0.639 1.00 88.50 93 TYR A N 1
ATOM 730 C CA . TYR A 1 93 ? 12.913 1.403 -0.592 1.00 88.50 93 TYR A CA 1
ATOM 731 C C . TYR A 1 93 ? 13.330 0.454 -1.722 1.00 88.50 93 TYR A C 1
ATOM 733 O O . TYR A 1 93 ? 14.372 0.653 -2.341 1.00 88.50 93 TYR A O 1
ATOM 741 N N . LEU A 1 94 ? 12.533 -0.573 -2.023 1.00 85.56 94 LEU A N 1
ATOM 742 C CA . LEU A 1 94 ? 12.829 -1.506 -3.113 1.00 85.56 94 LEU A CA 1
ATOM 743 C C . LEU A 1 94 ? 12.767 -0.818 -4.480 1.00 85.56 94 LEU A C 1
ATOM 745 O O . LEU A 1 94 ? 13.647 -1.037 -5.313 1.00 85.56 94 LEU A O 1
ATOM 749 N N . SER A 1 95 ? 11.779 0.051 -4.691 1.00 84.56 95 SER A N 1
ATOM 750 C CA . SER A 1 95 ? 11.614 0.793 -5.947 1.00 84.56 95 SER A CA 1
ATOM 751 C C . SER A 1 95 ? 12.786 1.738 -6.227 1.00 84.56 95 SER A C 1
ATOM 753 O O . SER A 1 95 ? 13.147 1.923 -7.387 1.00 84.56 95 SER A O 1
ATOM 755 N N . THR A 1 96 ? 13.422 2.285 -5.184 1.00 87.50 96 THR A N 1
ATOM 756 C CA . THR A 1 96 ? 14.591 3.173 -5.323 1.00 87.50 96 THR A CA 1
ATOM 757 C C . THR A 1 96 ? 15.930 2.450 -5.346 1.00 87.50 96 THR A C 1
ATOM 759 O O . THR A 1 96 ? 16.867 2.920 -5.985 1.00 87.50 96 THR A O 1
ATOM 762 N N . SER A 1 97 ? 16.064 1.337 -4.619 1.00 87.38 97 SER A N 1
ATOM 763 C CA . SER A 1 97 ? 17.342 0.622 -4.487 1.00 87.38 97 SER A CA 1
ATOM 764 C C . SER A 1 97 ? 17.564 -0.439 -5.563 1.00 87.38 97 SER A C 1
ATOM 766 O O . SER A 1 97 ? 18.709 -0.698 -5.932 1.00 87.38 97 SER A O 1
ATOM 768 N N . VAL A 1 98 ? 16.486 -1.061 -6.045 1.00 83.69 98 VAL A N 1
ATOM 769 C CA . VAL A 1 98 ? 16.523 -2.155 -7.029 1.00 83.69 98 VAL A CA 1
ATOM 770 C C . VAL A 1 98 ? 15.770 -1.787 -8.309 1.00 83.69 98 VAL A C 1
ATOM 772 O O . VAL A 1 98 ? 16.111 -2.285 -9.380 1.00 83.69 98 VAL A O 1
ATOM 775 N N . GLY A 1 99 ? 14.747 -0.938 -8.202 1.00 83.06 99 GLY A N 1
ATOM 776 C CA . GLY A 1 99 ? 14.009 -0.410 -9.346 1.00 83.06 99 GLY A CA 1
ATOM 777 C C . GLY A 1 99 ? 14.713 0.759 -10.040 1.00 83.06 99 GLY A C 1
ATOM 778 O O . GLY A 1 99 ? 15.891 1.045 -9.829 1.00 83.06 99 GLY A O 1
ATOM 779 N N . THR A 1 100 ? 13.963 1.437 -10.904 1.00 86.06 100 THR A N 1
ATOM 780 C CA . THR A 1 100 ? 14.419 2.589 -11.692 1.00 86.06 100 THR A CA 1
ATOM 781 C C . THR A 1 100 ? 13.875 3.920 -11.178 1.00 86.06 100 THR A C 1
ATOM 783 O O . THR A 1 100 ? 14.128 4.946 -11.804 1.00 86.06 100 THR A O 1
ATOM 786 N N . MET A 1 101 ? 13.093 3.913 -10.095 1.00 87.00 101 MET A N 1
ATOM 787 C CA . MET A 1 101 ? 12.494 5.127 -9.542 1.00 87.00 101 MET A CA 1
ATOM 788 C C . MET A 1 101 ? 13.513 5.943 -8.758 1.00 87.00 101 MET A C 1
ATOM 790 O O . MET A 1 101 ? 14.290 5.404 -7.969 1.00 87.00 101 MET A O 1
ATOM 794 N N . ASP A 1 102 ? 13.452 7.265 -8.902 1.00 90.81 102 ASP A N 1
ATOM 795 C CA . ASP A 1 102 ? 14.136 8.145 -7.963 1.00 90.81 102 ASP A CA 1
ATOM 796 C C . ASP A 1 102 ? 13.381 8.235 -6.621 1.00 90.81 102 ASP A C 1
ATOM 798 O O . ASP A 1 102 ? 12.233 7.801 -6.471 1.00 90.81 102 ASP A O 1
ATOM 802 N N . TRP A 1 103 ? 14.034 8.807 -5.605 1.00 85.12 103 TRP A N 1
ATOM 803 C CA . TRP A 1 103 ? 13.427 8.954 -4.281 1.00 85.12 103 TRP A CA 1
ATOM 804 C C . TRP A 1 103 ? 12.162 9.811 -4.291 1.00 85.12 103 TRP A C 1
ATOM 806 O O . TRP A 1 103 ? 11.237 9.526 -3.541 1.00 85.12 103 TRP A O 1
ATOM 816 N N . VAL A 1 104 ? 12.082 10.850 -5.118 1.00 85.88 104 VAL A N 1
ATOM 817 C CA . VAL A 1 104 ? 10.915 11.737 -5.159 1.00 85.88 104 VAL A CA 1
ATOM 818 C C . VAL A 1 104 ? 9.712 11.009 -5.759 1.00 85.88 104 VAL A C 1
ATOM 820 O O . VAL A 1 104 ? 8.600 11.134 -5.243 1.00 85.88 104 VAL A O 1
ATOM 823 N N . GLU A 1 105 ? 9.920 10.239 -6.819 1.00 85.94 105 GLU A N 1
ATOM 824 C CA . GLU A 1 105 ? 8.900 9.415 -7.464 1.00 85.94 105 GLU A CA 1
ATOM 825 C C . GLU A 1 105 ? 8.423 8.294 -6.544 1.00 85.94 105 GLU A C 1
ATOM 827 O O . GLU A 1 105 ? 7.217 8.157 -6.333 1.00 85.94 105 GLU A O 1
ATOM 832 N N . ALA A 1 106 ? 9.340 7.575 -5.896 1.00 83.94 106 ALA A N 1
ATOM 833 C CA . ALA A 1 106 ? 8.984 6.530 -4.940 1.00 83.94 106 ALA A CA 1
ATOM 834 C C . ALA A 1 106 ? 8.238 7.086 -3.713 1.00 83.94 106 ALA A C 1
ATOM 836 O O . ALA A 1 106 ? 7.260 6.493 -3.249 1.00 83.94 106 ALA A O 1
ATOM 837 N N . LEU A 1 107 ? 8.634 8.261 -3.203 1.00 80.88 107 LEU A N 1
ATOM 838 C CA . LEU A 1 107 ? 7.905 8.946 -2.130 1.00 80.88 107 LEU A CA 1
ATOM 839 C C . LEU A 1 107 ? 6.478 9.320 -2.573 1.00 80.88 107 LEU A C 1
ATOM 841 O O . LEU A 1 107 ? 5.532 9.162 -1.801 1.00 80.88 107 LEU A O 1
ATOM 845 N N . LYS A 1 108 ? 6.291 9.792 -3.811 1.00 79.62 108 LYS A N 1
ATOM 846 C CA . LYS A 1 108 ? 4.956 10.108 -4.346 1.00 79.62 108 LYS A CA 1
ATOM 847 C C . LYS A 1 108 ? 4.097 8.857 -4.523 1.00 79.62 108 LYS A C 1
ATOM 849 O O . LYS A 1 108 ? 2.928 8.884 -4.146 1.00 79.62 108 LYS A O 1
ATOM 854 N N . ALA A 1 109 ? 4.670 7.785 -5.068 1.00 78.50 109 ALA A N 1
ATOM 855 C CA . ALA A 1 109 ? 3.960 6.546 -5.368 1.00 78.50 109 ALA A CA 1
ATOM 856 C C . ALA A 1 109 ? 3.555 5.775 -4.101 1.00 78.50 109 ALA A C 1
ATOM 858 O O . ALA A 1 109 ? 2.450 5.239 -4.034 1.00 78.50 109 ALA A O 1
ATOM 859 N N . HIS A 1 110 ? 4.415 5.762 -3.079 1.00 80.25 110 HIS A N 1
ATOM 860 C CA . HIS A 1 110 ? 4.224 4.917 -1.899 1.00 80.25 110 HIS A CA 1
ATOM 861 C C . HIS A 1 110 ? 4.009 5.720 -0.611 1.00 80.25 110 HIS A C 1
ATOM 863 O O . HIS A 1 110 ? 3.094 5.430 0.156 1.00 80.25 110 HIS A O 1
ATOM 869 N N . MET A 1 111 ? 4.801 6.767 -0.359 1.00 75.12 111 MET A N 1
ATOM 870 C CA . MET A 1 111 ? 4.809 7.434 0.952 1.00 75.12 111 MET A CA 1
ATOM 871 C C . MET A 1 111 ? 3.647 8.401 1.176 1.00 75.12 111 MET A C 1
ATOM 873 O O . MET A 1 111 ? 3.188 8.529 2.310 1.00 75.12 111 MET A O 1
ATOM 877 N N . GLY A 1 112 ? 3.123 9.038 0.125 1.00 77.81 112 GLY A N 1
ATOM 878 C CA . GLY A 1 112 ? 1.908 9.854 0.239 1.00 77.81 112 GLY A CA 1
ATOM 879 C C . GLY A 1 112 ? 0.720 9.033 0.751 1.00 77.81 112 GLY A C 1
ATOM 880 O O . GLY A 1 112 ? 0.040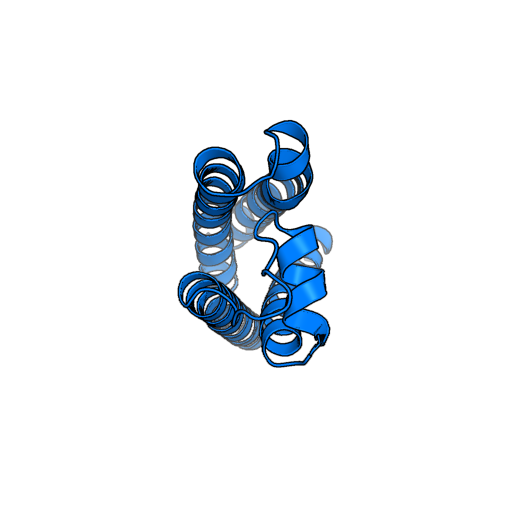 9.429 1.699 1.00 77.81 112 GLY A O 1
ATOM 881 N N . VAL A 1 113 ? 0.533 7.840 0.179 1.00 82.94 113 VAL A N 1
ATOM 882 C CA . VAL A 1 113 ? -0.494 6.887 0.613 1.00 82.94 113 VAL A CA 1
ATOM 883 C C . VAL A 1 113 ? -0.198 6.372 2.021 1.00 82.94 113 VAL A C 1
ATOM 885 O O . VAL A 1 113 ? -1.102 6.364 2.851 1.00 82.94 113 VAL A O 1
ATOM 888 N N . THR A 1 114 ? 1.058 6.033 2.329 1.00 86.88 114 THR A N 1
ATOM 889 C CA . THR A 1 114 ? 1.489 5.582 3.664 1.00 86.88 114 THR A CA 1
ATOM 890 C C . THR A 1 114 ? 1.185 6.597 4.765 1.00 86.88 114 THR A C 1
ATOM 892 O O . THR A 1 114 ? 0.717 6.212 5.832 1.00 86.88 114 THR A O 1
ATOM 895 N N . ILE A 1 115 ? 1.406 7.896 4.538 1.00 88.12 115 ILE A N 1
ATOM 896 C CA . ILE A 1 115 ? 1.147 8.928 5.557 1.00 88.12 115 ILE A CA 1
ATOM 897 C C . ILE A 1 115 ? -0.355 9.051 5.833 1.00 88.12 115 ILE A C 1
ATOM 899 O O . ILE A 1 115 ? -0.775 9.042 6.991 1.00 88.12 115 ILE A O 1
ATOM 903 N N . VAL A 1 116 ? -1.175 9.136 4.781 1.00 90.69 116 VAL A N 1
ATOM 904 C CA . VAL A 1 116 ? -2.634 9.261 4.932 1.00 90.69 116 VAL A CA 1
ATOM 905 C C . VAL A 1 116 ? -3.228 7.981 5.523 1.00 90.69 116 VAL A C 1
ATOM 907 O O . VAL A 1 116 ? -4.071 8.053 6.418 1.00 90.69 116 VAL A O 1
ATOM 910 N N . ALA A 1 117 ? -2.749 6.812 5.090 1.00 91.12 117 ALA A N 1
ATOM 911 C CA . ALA A 1 117 ? -3.137 5.520 5.646 1.00 91.12 117 ALA A CA 1
ATOM 912 C C . ALA A 1 117 ? -2.718 5.387 7.113 1.00 91.12 117 ALA A C 1
ATOM 914 O O . ALA A 1 117 ? -3.508 4.903 7.915 1.00 91.12 117 ALA A O 1
ATOM 915 N N . GLY A 1 118 ? -1.528 5.860 7.487 1.00 93.31 118 GLY A N 1
ATOM 916 C CA . GLY A 1 118 ? -1.036 5.827 8.863 1.00 93.31 118 GLY A CA 1
ATOM 917 C C . GLY A 1 118 ? -1.859 6.720 9.787 1.00 93.31 118 GLY A C 1
ATOM 918 O O . GLY A 1 118 ? -2.243 6.298 10.877 1.00 93.31 118 GLY A O 1
ATOM 919 N N . TRP A 1 119 ? -2.217 7.922 9.326 1.00 94.81 119 TRP A N 1
ATOM 920 C CA . TRP A 1 119 ? -3.154 8.790 10.039 1.00 94.81 119 TRP A CA 1
ATOM 921 C C . TRP A 1 119 ? -4.539 8.143 10.183 1.00 94.81 119 TRP A C 1
ATOM 923 O O . TRP A 1 119 ? -5.103 8.130 11.278 1.00 94.81 119 TRP A O 1
ATOM 933 N N . ALA A 1 120 ? -5.082 7.570 9.106 1.00 94.56 120 ALA A N 1
ATOM 934 C CA . ALA A 1 120 ? -6.371 6.886 9.145 1.00 94.56 120 ALA A CA 1
ATOM 935 C C . ALA A 1 120 ? -6.344 5.676 10.096 1.00 94.56 120 ALA A C 1
ATOM 937 O O . ALA A 1 120 ? -7.263 5.510 10.895 1.00 94.56 120 ALA A O 1
ATOM 938 N N . ALA A 1 121 ? -5.269 4.884 10.065 1.00 95.69 121 ALA A N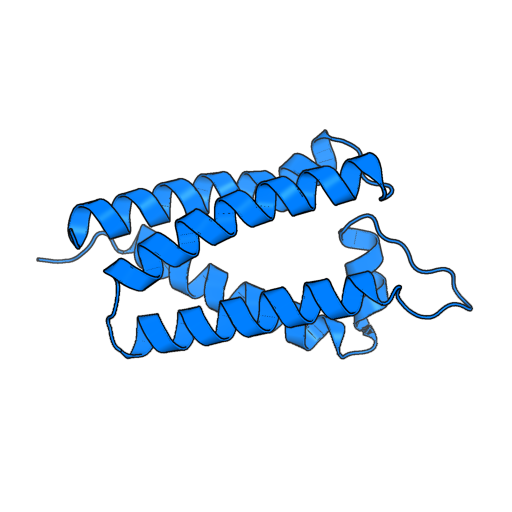 1
ATOM 939 C CA . ALA A 1 121 ? -5.041 3.760 10.966 1.00 95.69 121 ALA A CA 1
ATOM 940 C C . ALA A 1 121 ? -5.029 4.215 12.427 1.00 95.69 121 ALA A C 1
ATOM 942 O O . ALA A 1 121 ? -5.751 3.651 13.244 1.00 95.69 121 ALA A O 1
ATOM 943 N N . TRP A 1 122 ? -4.270 5.271 12.743 1.00 95.69 122 TRP A N 1
ATOM 944 C CA . TRP A 1 122 ? -4.229 5.856 14.082 1.00 95.69 122 TRP A CA 1
ATOM 945 C C . TRP A 1 122 ? -5.623 6.258 14.572 1.00 95.69 122 TRP A C 1
ATOM 947 O O . TRP A 1 122 ? -6.019 5.878 15.669 1.00 95.69 122 TRP A O 1
ATOM 957 N N . ARG A 1 123 ? -6.395 6.969 13.741 1.00 95.38 123 ARG A N 1
ATOM 958 C CA . ARG A 1 123 ? -7.759 7.405 14.080 1.00 95.38 123 ARG A CA 1
ATOM 959 C C . ARG A 1 123 ? -8.718 6.238 14.303 1.00 95.38 123 ARG A C 1
ATOM 961 O O . ARG A 1 123 ? -9.494 6.270 15.251 1.00 95.38 123 ARG A O 1
ATOM 968 N N . ILE A 1 124 ? -8.656 5.213 13.455 1.00 94.81 124 ILE A N 1
ATOM 969 C CA . ILE A 1 124 ? -9.471 4.001 13.615 1.00 94.81 124 ILE A CA 1
ATOM 970 C C . ILE A 1 124 ? -9.103 3.288 14.921 1.00 94.81 124 ILE A C 1
ATOM 972 O O . ILE A 1 124 ? -9.995 2.863 15.647 1.00 94.81 124 ILE A O 1
ATOM 976 N N . LEU A 1 125 ? -7.812 3.174 15.244 1.00 95.44 125 LEU A N 1
ATOM 977 C CA . LEU A 1 125 ? -7.366 2.553 16.491 1.00 95.44 125 LEU A CA 1
ATOM 978 C C . LEU A 1 125 ? -7.830 3.350 17.710 1.00 95.44 125 LEU A C 1
ATOM 980 O O . LEU A 1 125 ? -8.425 2.765 18.600 1.00 95.44 125 LEU A O 1
ATOM 984 N N . GLU A 1 126 ? -7.630 4.667 17.723 1.00 95.25 126 GLU A N 1
ATOM 985 C CA . GLU A 1 126 ? -8.066 5.554 18.811 1.00 95.25 126 GLU A CA 1
ATOM 986 C C . GLU A 1 126 ? -9.570 5.418 19.120 1.00 95.25 126 GLU A C 1
ATOM 988 O O . GLU A 1 126 ? -9.973 5.490 20.275 1.00 95.25 126 GLU A O 1
ATOM 993 N N . GLU A 1 127 ? -10.405 5.194 18.102 1.00 93.50 127 GLU A N 1
ATOM 994 C CA . GLU A 1 127 ? -11.862 5.074 18.251 1.00 93.50 127 GLU A CA 1
ATOM 995 C C . GLU A 1 127 ? -12.348 3.662 18.632 1.00 93.50 127 GLU A C 1
ATOM 997 O O . GLU A 1 127 ? -13.500 3.511 19.037 1.00 93.50 127 GLU A O 1
ATOM 1002 N N . ASN A 1 128 ? -11.506 2.631 18.489 1.00 91.81 128 ASN A N 1
ATOM 1003 C CA . ASN A 1 128 ? -11.881 1.218 18.662 1.00 91.81 128 ASN A CA 1
ATOM 1004 C C . ASN A 1 128 ? -10.987 0.461 19.668 1.00 91.81 128 ASN A C 1
ATOM 1006 O O . ASN A 1 128 ? -11.017 -0.776 19.705 1.00 91.81 128 ASN A O 1
ATOM 1010 N N . TRP A 1 129 ? -10.171 1.176 20.446 1.00 84.12 129 TRP A N 1
ATOM 1011 C CA . TRP A 1 129 ? -9.302 0.628 21.492 1.00 84.12 129 TRP A CA 1
ATOM 1012 C C . TRP A 1 129 ? -9.832 0.953 22.884 1.00 84.12 129 TRP A C 1
ATOM 1014 O O . TRP A 1 129 ? -9.845 0.013 23.712 1.00 84.12 129 TRP A O 1
#

Foldseek 3Di:
DDQPVQLVVLLLVQLVVLLVLLVCCVDPNVQVVCVLLQNHAPPPDDRDVVSNVSSVVSNVLSVVSVVCVVVVVLLVSLVSLLVVLVVLVVSLVCSCVVGRDPNVSSCVVRVVSSVSSNVSSVSSNVVVD